Protein AF-A0A6J5CRK3-F1 (afdb_monomer_lite)

InterPro domains:
  IPR009056 Cytochrome c-like domain [PS51007] (63-136)
  IPR036909 Cytochrome c-like domain superfamily [G3DSA:1.10.760.10] (42-128)
  IPR036909 Cytochrome c-like domain superfamily [SSF46626] (60-126)

Organism: NCBI:txid252970

Structure (mmCIF, N/CA/C/O backbone):
data_AF-A0A6J5CRK3-F1
#
_entry.id   AF-A0A6J5CRK3-F1
#
loop_
_atom_site.group_PDB
_atom_site.id
_atom_site.type_symbol
_atom_site.label_atom_id
_atom_site.label_alt_id
_atom_site.label_comp_id
_atom_site.label_asym_id
_atom_site.label_entity_id
_atom_site.label_seq_id
_atom_site.pdbx_PDB_ins_code
_atom_site.Cartn_x
_atom_site.Cartn_y
_atom_site.Cartn_z
_atom_site.occupancy
_atom_site.B_iso_or_equiv
_atom_site.auth_seq_id
_atom_site.auth_comp_id
_atom_site.auth_asym_id
_atom_site.auth_atom_id
_atom_site.pdbx_PDB_model_num
ATOM 1 N N . MET A 1 1 ? 11.251 -25.257 46.069 1.00 45.44 1 MET A N 1
ATOM 2 C CA . MET A 1 1 ? 11.342 -26.726 45.928 1.00 45.44 1 MET A CA 1
ATOM 3 C C . MET A 1 1 ? 12.371 -26.998 44.847 1.00 45.44 1 MET A C 1
ATOM 5 O O . MET A 1 1 ? 12.137 -26.681 43.693 1.00 45.44 1 MET A O 1
ATOM 9 N N . SER A 1 2 ? 13.559 -27.405 45.287 1.00 45.94 2 SER A N 1
ATOM 10 C CA . SER A 1 2 ? 14.788 -27.586 44.514 1.00 45.94 2 SER A CA 1
ATOM 11 C C . SER A 1 2 ? 15.122 -29.072 44.518 1.00 45.94 2 SER A C 1
ATOM 13 O O . SER A 1 2 ? 15.191 -29.643 45.604 1.00 45.94 2 SER A O 1
ATOM 15 N N . VAL A 1 3 ? 15.318 -29.674 43.342 1.00 48.94 3 VAL A N 1
ATOM 16 C CA . VAL A 1 3 ? 16.004 -30.967 43.151 1.00 48.94 3 VAL A CA 1
ATOM 17 C C . VAL A 1 3 ? 16.647 -30.915 41.751 1.00 48.94 3 VAL A C 1
ATOM 19 O O . VAL A 1 3 ? 15.932 -30.920 40.757 1.00 48.94 3 VAL A O 1
ATOM 22 N N . ARG A 1 4 ? 17.927 -30.523 41.637 1.00 47.38 4 ARG A N 1
ATOM 23 C CA . ARG A 1 4 ? 19.113 -31.399 41.459 1.00 47.38 4 ARG A CA 1
ATOM 24 C C . ARG A 1 4 ? 18.958 -32.391 40.297 1.00 47.38 4 ARG A C 1
ATOM 26 O O . ARG A 1 4 ? 18.251 -33.377 40.428 1.00 47.38 4 ARG A O 1
ATOM 33 N N . GLU A 1 5 ? 19.522 -32.097 39.125 1.00 50.53 5 GLU A N 1
ATOM 34 C CA . GLU A 1 5 ? 20.937 -32.331 38.752 1.00 50.53 5 GLU A CA 1
ATOM 35 C C . GLU A 1 5 ? 21.304 -33.829 38.784 1.00 50.53 5 GLU A C 1
ATOM 37 O O . GLU A 1 5 ? 21.786 -34.358 39.792 1.00 50.53 5 GLU A O 1
ATOM 42 N N . HIS A 1 6 ? 21.091 -34.512 37.653 1.00 48.50 6 HIS A N 1
ATOM 43 C CA . HIS A 1 6 ? 21.619 -35.851 37.384 1.00 48.50 6 HIS A CA 1
ATOM 44 C C . HIS A 1 6 ? 23.105 -35.766 37.016 1.00 48.50 6 HIS A C 1
ATOM 46 O O . HIS A 1 6 ? 23.507 -35.732 35.859 1.00 48.50 6 HIS A O 1
ATOM 52 N N . LYS A 1 7 ? 23.897 -35.694 38.084 1.00 49.66 7 LYS A N 1
ATOM 53 C CA . LYS A 1 7 ? 25.185 -36.360 38.305 1.00 49.66 7 LYS A CA 1
ATOM 54 C C . LYS A 1 7 ? 25.775 -37.097 37.092 1.00 49.66 7 LYS A C 1
ATOM 56 O O . LYS A 1 7 ? 25.342 -38.189 36.741 1.00 49.66 7 LYS A O 1
ATOM 61 N N . HIS A 1 8 ? 26.863 -36.522 36.585 1.00 40.62 8 HIS A N 1
ATOM 62 C CA . HIS A 1 8 ? 28.164 -37.170 36.402 1.00 40.62 8 HIS A CA 1
ATOM 63 C C . HIS A 1 8 ? 28.218 -38.685 36.696 1.00 40.62 8 HIS A C 1
ATOM 65 O O . HIS A 1 8 ? 28.428 -39.107 37.832 1.00 40.62 8 HIS A O 1
ATOM 71 N N . LEU A 1 9 ? 28.112 -39.472 35.631 1.00 51.81 9 LEU A N 1
ATOM 72 C CA . LEU A 1 9 ? 28.590 -40.846 35.463 1.00 51.81 9 LEU A CA 1
ATOM 73 C C . LEU A 1 9 ? 28.761 -40.936 33.931 1.00 51.81 9 LEU A C 1
ATOM 75 O O . LEU A 1 9 ? 27.786 -40.773 33.218 1.00 51.81 9 LEU A O 1
ATOM 79 N N . LEU A 1 10 ? 29.920 -41.051 33.298 1.00 51.25 10 LEU A N 1
ATOM 80 C CA . LEU A 1 10 ? 31.168 -41.670 33.675 1.00 51.25 10 LEU A CA 1
ATOM 81 C C . LEU A 1 10 ? 32.324 -40.877 33.061 1.00 51.25 10 LEU A C 1
ATOM 83 O O . LEU A 1 10 ? 32.299 -40.502 31.890 1.00 51.25 10 LEU A O 1
ATOM 87 N N . ARG A 1 11 ? 33.336 -40.654 33.892 1.00 41.94 11 ARG A N 1
ATOM 88 C CA . ARG A 1 11 ? 34.694 -40.299 33.505 1.00 41.94 11 ARG A CA 1
ATOM 89 C C . ARG A 1 11 ? 35.433 -41.600 33.163 1.00 41.94 11 ARG A C 1
ATOM 91 O O . ARG A 1 11 ? 35.300 -42.574 33.897 1.00 41.94 11 ARG A O 1
ATOM 98 N N . ASP A 1 12 ? 36.224 -41.540 32.099 1.00 46.25 12 ASP A N 1
ATOM 99 C CA . ASP A 1 12 ? 37.508 -42.228 31.925 1.00 46.25 12 ASP A CA 1
ATOM 100 C C . ASP A 1 12 ? 37.526 -43.765 31.768 1.00 46.25 12 ASP A C 1
ATOM 102 O O . ASP A 1 12 ? 37.696 -44.510 32.729 1.00 46.25 12 ASP A O 1
ATOM 106 N N . ILE A 1 13 ? 37.541 -44.231 30.513 1.00 58.22 13 ILE A N 1
ATOM 107 C CA . ILE A 1 13 ? 38.340 -45.401 30.104 1.00 58.22 13 ILE A CA 1
ATOM 108 C C . ILE A 1 13 ? 39.152 -44.968 28.885 1.00 58.22 13 ILE A C 1
ATOM 110 O O . ILE A 1 13 ? 38.600 -44.672 27.827 1.00 58.22 13 ILE A O 1
ATOM 114 N N . GLY A 1 14 ? 40.461 -44.834 29.078 1.00 35.75 14 GLY A N 1
ATOM 115 C CA . GLY A 1 14 ? 41.388 -44.413 28.041 1.00 35.75 14 GLY A CA 1
ATOM 116 C C . GLY A 1 14 ? 41.986 -45.560 27.227 1.00 35.75 14 GLY A C 1
ATOM 117 O O . GLY A 1 14 ? 41.634 -46.723 27.398 1.00 35.75 14 GLY A O 1
ATOM 118 N N . ILE A 1 15 ? 43.005 -45.152 26.461 1.00 47.88 15 ILE A N 1
ATOM 119 C CA . ILE A 1 15 ? 44.232 -45.891 26.119 1.00 47.88 15 ILE A CA 1
ATOM 120 C C . ILE A 1 15 ? 44.319 -46.538 24.711 1.00 47.88 15 ILE A C 1
ATOM 122 O O . ILE A 1 15 ? 43.688 -47.539 24.405 1.00 47.88 15 ILE A O 1
ATOM 126 N N . LEU A 1 16 ? 45.247 -45.930 23.947 1.00 41.75 16 LEU A N 1
ATOM 127 C CA . LEU A 1 16 ? 46.200 -46.421 22.929 1.00 41.75 16 LEU A CA 1
ATOM 128 C C . LEU A 1 16 ? 45.759 -46.877 21.512 1.00 41.75 16 LEU A C 1
ATOM 130 O O . LEU A 1 16 ? 45.262 -47.975 21.296 1.00 41.75 16 LEU A O 1
ATOM 134 N N . ALA A 1 17 ? 46.162 -46.066 20.520 1.00 46.66 17 ALA A N 1
ATOM 135 C CA . ALA A 1 17 ? 46.692 -46.499 19.209 1.00 46.66 17 ALA A CA 1
ATOM 136 C C . ALA A 1 17 ? 48.105 -47.136 19.389 1.00 46.66 17 ALA A C 1
ATOM 138 O O . ALA A 1 17 ? 48.638 -46.972 20.491 1.00 46.66 17 ALA A O 1
ATOM 139 N N . PRO A 1 18 ? 48.797 -47.760 18.393 1.00 50.47 18 PRO A N 1
ATOM 140 C CA . PRO A 1 18 ? 48.590 -47.764 16.929 1.00 50.47 18 PRO A CA 1
ATOM 141 C C . PRO A 1 18 ? 48.802 -49.140 16.230 1.00 50.47 18 PRO A C 1
ATOM 143 O O . PRO A 1 18 ? 49.261 -50.103 16.835 1.00 50.47 18 PRO A O 1
ATOM 146 N N . GLY A 1 19 ? 48.542 -49.237 14.920 1.00 40.50 19 GLY A N 1
ATOM 147 C CA . GLY A 1 19 ? 48.914 -50.427 14.139 1.00 40.50 19 GLY A CA 1
ATOM 148 C C . GLY A 1 19 ? 48.585 -50.320 12.652 1.00 40.50 19 GLY A C 1
ATOM 149 O O . GLY A 1 19 ? 47.445 -50.502 12.245 1.00 40.50 19 GLY A O 1
ATOM 150 N N . ILE A 1 20 ? 49.603 -50.003 11.856 1.00 54.91 20 ILE A N 1
ATOM 151 C CA . ILE A 1 20 ? 49.610 -49.996 10.389 1.00 54.91 20 ILE A CA 1
ATOM 152 C C . ILE A 1 20 ? 49.926 -51.423 9.906 1.00 54.91 20 ILE A C 1
ATOM 154 O O . ILE A 1 20 ? 50.665 -52.131 10.583 1.00 54.91 20 ILE A O 1
ATOM 158 N N . VAL A 1 21 ? 49.445 -51.761 8.702 1.00 43.84 21 VAL A N 1
ATOM 159 C CA . VAL A 1 21 ? 49.929 -52.776 7.734 1.00 43.84 21 VAL A CA 1
ATOM 160 C C . VAL A 1 21 ? 48.866 -53.827 7.403 1.00 43.84 21 VAL A C 1
ATOM 162 O O . VAL A 1 21 ? 48.512 -54.654 8.234 1.00 43.84 21 VAL A O 1
ATOM 165 N N . GLY A 1 22 ? 48.468 -53.867 6.127 1.00 39.16 22 GLY A N 1
ATOM 166 C CA . GLY A 1 22 ? 48.133 -55.139 5.487 1.00 39.16 22 GLY A CA 1
ATOM 167 C C . GLY A 1 22 ? 46.947 -55.131 4.531 1.00 39.16 22 GLY A C 1
ATOM 168 O O . GLY A 1 22 ? 45.822 -55.354 4.944 1.00 39.16 22 GLY A O 1
ATOM 169 N N . ALA A 1 23 ? 47.269 -55.016 3.243 1.00 47.59 23 ALA A N 1
ATOM 170 C CA . ALA A 1 23 ? 46.642 -55.753 2.144 1.00 47.59 23 ALA A CA 1
ATOM 171 C C . ALA A 1 23 ? 45.168 -55.466 1.780 1.00 47.59 23 ALA A C 1
ATOM 173 O O . ALA A 1 23 ? 44.222 -56.005 2.341 1.00 47.59 23 ALA A O 1
ATOM 174 N N . LEU A 1 24 ? 45.022 -54.697 0.695 1.00 55.28 24 LEU A N 1
ATOM 175 C CA . LEU A 1 24 ? 44.352 -55.121 -0.542 1.00 55.28 24 LEU A CA 1
ATOM 176 C C . LEU A 1 24 ? 43.292 -56.230 -0.386 1.00 55.28 24 LEU A C 1
ATOM 178 O O . LEU A 1 24 ? 43.586 -57.408 -0.561 1.00 55.28 24 LEU A O 1
ATOM 182 N N . MET A 1 25 ? 42.043 -55.819 -0.174 1.00 53.25 25 MET A N 1
ATOM 183 C CA . MET A 1 25 ? 40.856 -56.612 -0.500 1.00 53.25 25 MET A CA 1
ATOM 184 C C . MET A 1 25 ? 39.841 -55.716 -1.211 1.00 53.25 25 MET A C 1
ATOM 186 O O . MET A 1 25 ? 38.827 -55.305 -0.651 1.00 53.25 25 MET A O 1
ATOM 190 N N . ILE A 1 26 ? 40.132 -55.404 -2.478 1.00 56.47 26 ILE A N 1
ATOM 191 C CA . ILE A 1 26 ? 39.100 -54.997 -3.438 1.00 56.47 26 ILE A CA 1
ATOM 192 C C . ILE A 1 26 ? 38.341 -56.277 -3.801 1.00 56.47 26 ILE A C 1
ATOM 194 O O . ILE A 1 26 ? 38.639 -56.949 -4.784 1.00 56.47 26 ILE A O 1
ATOM 198 N N . CYS A 1 27 ? 37.382 -56.639 -2.954 1.00 40.19 27 CYS A N 1
ATOM 199 C CA . CYS A 1 27 ? 36.304 -57.544 -3.316 1.00 40.19 27 CYS A CA 1
ATOM 200 C C . CYS A 1 27 ? 35.148 -56.668 -3.795 1.00 40.19 27 CYS A C 1
ATOM 202 O O . CYS A 1 27 ? 34.581 -55.900 -3.018 1.00 40.19 27 CYS A O 1
ATOM 204 N N . LEU A 1 28 ? 34.830 -56.758 -5.088 1.00 55.25 28 LEU A N 1
ATOM 205 C CA . LEU A 1 28 ? 33.638 -56.155 -5.671 1.00 55.25 28 LEU A CA 1
ATOM 206 C C . LEU A 1 28 ? 32.399 -56.770 -5.004 1.00 55.25 28 LEU A C 1
ATOM 208 O O . LEU A 1 28 ? 31.926 -57.831 -5.409 1.00 55.25 28 LEU A O 1
ATOM 212 N N . ALA A 1 29 ? 31.870 -56.103 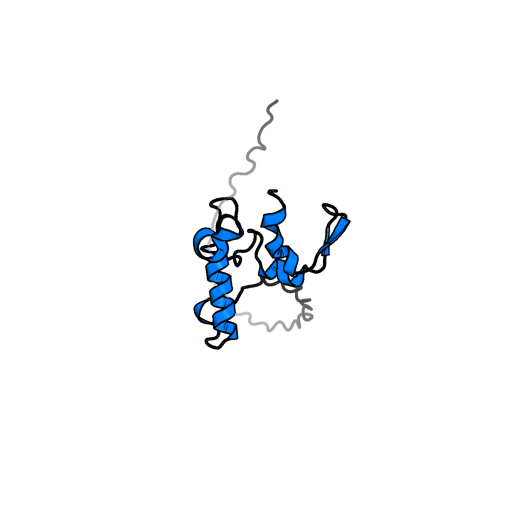-3.982 1.00 48.84 29 ALA A N 1
ATOM 213 C CA . ALA A 1 29 ? 30.541 -56.380 -3.467 1.00 48.84 29 ALA A CA 1
ATOM 214 C C . ALA A 1 29 ? 29.519 -55.745 -4.420 1.00 48.84 29 ALA A C 1
ATOM 216 O O . ALA A 1 29 ? 29.243 -54.549 -4.361 1.00 48.84 29 ALA A O 1
ATOM 217 N N . SER A 1 30 ? 28.968 -56.557 -5.323 1.00 54.66 30 SER A N 1
ATOM 218 C CA . SER A 1 30 ? 27.680 -56.252 -5.936 1.00 54.66 30 SER A CA 1
ATOM 219 C C . SER A 1 30 ? 26.607 -56.433 -4.864 1.00 54.66 30 SER A C 1
ATOM 221 O O . SER A 1 30 ? 26.239 -57.554 -4.520 1.00 54.66 30 SER A O 1
ATOM 223 N N . ALA A 1 31 ? 26.128 -55.320 -4.323 1.00 47.41 31 ALA A N 1
ATOM 224 C CA . ALA A 1 31 ? 24.807 -55.226 -3.734 1.00 47.41 31 ALA A CA 1
ATOM 225 C C . ALA A 1 31 ? 24.086 -54.127 -4.513 1.00 47.41 31 ALA A C 1
ATOM 227 O O . ALA A 1 31 ? 24.369 -52.943 -4.352 1.00 47.41 31 ALA A O 1
ATOM 228 N N . ALA A 1 32 ? 23.210 -54.533 -5.431 1.00 52.75 32 ALA A N 1
ATOM 229 C CA . ALA A 1 32 ? 22.179 -53.646 -5.933 1.00 52.75 32 ALA A CA 1
ATOM 230 C C . ALA A 1 32 ? 21.364 -53.194 -4.717 1.00 52.75 32 ALA A C 1
ATOM 232 O O . ALA A 1 32 ? 20.624 -53.989 -4.135 1.00 52.75 32 ALA A O 1
ATOM 233 N N . GLU A 1 33 ? 21.554 -51.950 -4.287 1.00 54.16 33 GLU A N 1
ATOM 234 C CA . GLU A 1 33 ? 20.685 -51.372 -3.275 1.00 54.16 33 GLU A CA 1
ATOM 235 C C . GLU A 1 33 ? 19.283 -51.263 -3.885 1.00 54.16 33 GLU A C 1
ATOM 237 O O . GLU A 1 33 ? 19.151 -50.792 -5.023 1.00 54.16 33 GLU A O 1
ATOM 242 N N . PRO A 1 34 ? 18.224 -51.718 -3.189 1.00 49.31 34 PRO A N 1
ATOM 243 C CA . PRO A 1 34 ? 16.873 -51.435 -3.630 1.00 49.31 34 PRO A CA 1
ATOM 244 C C . PRO A 1 34 ? 16.774 -49.919 -3.674 1.00 49.31 34 PRO A C 1
ATOM 246 O O . PRO A 1 34 ? 16.951 -49.267 -2.645 1.00 49.31 34 PRO A O 1
ATOM 249 N N . GLY A 1 35 ? 16.580 -49.378 -4.880 1.00 50.94 35 GLY A N 1
ATOM 250 C CA . GLY A 1 35 ? 16.470 -47.949 -5.115 1.00 50.94 35 GLY A CA 1
ATOM 251 C C . GLY A 1 35 ? 15.552 -47.367 -4.060 1.00 50.94 35 GLY A C 1
ATOM 252 O O . GLY A 1 35 ? 14.349 -47.635 -4.063 1.00 50.94 35 GLY A O 1
ATOM 253 N N . ALA A 1 36 ? 16.154 -46.644 -3.115 1.00 52.62 36 ALA A N 1
ATOM 254 C CA . ALA A 1 36 ? 15.426 -45.905 -2.118 1.00 52.62 36 ALA A CA 1
ATOM 255 C C . ALA A 1 36 ? 14.521 -44.978 -2.916 1.00 52.62 36 ALA A C 1
ATOM 257 O O . ALA A 1 36 ? 14.984 -44.030 -3.552 1.00 52.62 36 ALA A O 1
ATOM 258 N N . ASN A 1 37 ? 13.235 -45.316 -2.939 1.00 56.84 37 ASN A N 1
ATOM 259 C CA . ASN A 1 37 ? 12.189 -44.428 -3.379 1.00 56.84 37 ASN A CA 1
ATOM 260 C C . ASN A 1 37 ? 12.211 -43.272 -2.381 1.00 56.84 37 ASN A C 1
ATOM 262 O O . ASN A 1 37 ? 11.528 -43.296 -1.356 1.00 56.84 37 ASN A O 1
ATOM 266 N N . GLN A 1 38 ? 13.096 -42.309 -2.633 1.00 59.38 38 GLN A N 1
ATOM 267 C CA . GLN A 1 38 ? 13.052 -41.003 -2.018 1.00 59.38 38 GLN A CA 1
ATOM 268 C C . GLN A 1 38 ? 11.767 -40.391 -2.550 1.00 59.38 38 GLN A C 1
ATOM 270 O O . GLN A 1 38 ? 11.755 -39.719 -3.578 1.00 59.38 38 GLN A O 1
ATOM 275 N N . SER A 1 39 ? 10.663 -40.692 -1.868 1.00 62.97 39 SER A N 1
ATOM 276 C CA . SER A 1 39 ? 9.479 -39.862 -1.933 1.00 62.97 39 SER A CA 1
ATOM 277 C C . SER A 1 39 ? 9.979 -38.466 -1.610 1.00 62.97 39 SER A C 1
ATOM 279 O O . SER A 1 39 ? 10.332 -38.194 -0.461 1.00 62.97 39 SER A O 1
ATOM 281 N N . ALA A 1 40 ? 10.110 -37.632 -2.643 1.00 67.12 40 ALA A N 1
ATOM 282 C CA . ALA A 1 40 ? 10.484 -36.244 -2.486 1.00 67.12 40 ALA A CA 1
ATOM 283 C C . ALA A 1 40 ? 9.573 -35.681 -1.398 1.00 67.12 40 ALA A C 1
ATOM 285 O O . ALA A 1 40 ? 8.343 -35.763 -1.502 1.00 67.12 40 ALA A O 1
ATOM 286 N N . ALA A 1 41 ? 10.175 -35.209 -0.306 1.00 70.75 41 ALA A N 1
ATOM 287 C CA . ALA A 1 41 ? 9.426 -34.431 0.658 1.00 70.75 41 ALA A CA 1
ATOM 288 C C . ALA A 1 41 ? 8.758 -33.296 -0.135 1.00 70.75 41 ALA A C 1
ATOM 290 O O . ALA A 1 41 ? 9.415 -32.727 -1.011 1.00 70.75 41 ALA A O 1
ATOM 291 N N . PRO A 1 42 ? 7.467 -33.006 0.094 1.00 73.00 42 PRO A N 1
ATOM 292 C CA . PRO A 1 42 ? 6.813 -31.925 -0.621 1.00 73.00 42 PRO A CA 1
ATOM 293 C C . PRO A 1 42 ? 7.641 -30.656 -0.433 1.00 73.00 42 PRO A C 1
ATOM 295 O O . PRO A 1 42 ? 8.023 -30.336 0.697 1.00 73.00 42 PRO A O 1
ATOM 298 N N . ASP A 1 43 ? 7.948 -29.976 -1.541 1.00 76.50 43 ASP A N 1
ATOM 299 C CA . ASP A 1 43 ? 8.688 -28.721 -1.507 1.00 76.50 43 ASP A CA 1
ATOM 300 C C . ASP A 1 43 ? 8.033 -27.796 -0.483 1.00 76.50 43 ASP A C 1
ATOM 302 O O . ASP A 1 43 ? 6.826 -27.527 -0.537 1.00 76.50 43 ASP A O 1
ATOM 306 N N . ALA A 1 44 ? 8.830 -27.328 0.479 1.00 75.31 44 ALA A N 1
ATOM 307 C CA . ALA A 1 44 ? 8.355 -26.334 1.422 1.00 75.31 44 ALA A CA 1
ATOM 308 C C . ALA A 1 44 ? 7.812 -25.135 0.620 1.00 75.31 44 ALA A C 1
ATOM 310 O O . ALA A 1 44 ? 8.468 -24.690 -0.330 1.00 75.31 44 ALA A O 1
ATOM 311 N N . PRO A 1 45 ? 6.623 -24.607 0.958 1.00 77.00 45 PRO A N 1
ATOM 312 C CA . PRO A 1 45 ? 6.000 -23.556 0.170 1.00 77.00 45 PRO A CA 1
ATOM 313 C C . PRO A 1 45 ? 6.931 -22.345 0.069 1.00 77.00 45 PRO A C 1
ATOM 315 O O . PRO A 1 45 ? 7.344 -21.761 1.074 1.00 77.00 45 PRO A O 1
ATOM 318 N N . LYS A 1 46 ? 7.274 -21.966 -1.166 1.00 81.62 46 LYS A N 1
ATOM 319 C CA . LYS A 1 46 ? 8.140 -20.818 -1.440 1.00 81.62 46 LYS A CA 1
ATOM 320 C C . LYS A 1 46 ? 7.420 -19.526 -1.056 1.00 81.62 46 LYS A C 1
ATOM 322 O O . LYS A 1 46 ? 6.303 -19.273 -1.506 1.00 81.62 46 LYS A O 1
ATOM 327 N N . ALA A 1 47 ? 8.078 -18.685 -0.259 1.00 85.75 47 ALA A N 1
ATOM 328 C CA . ALA A 1 47 ? 7.559 -17.364 0.079 1.00 85.75 47 ALA A CA 1
ATOM 329 C C . ALA A 1 47 ? 7.410 -16.497 -1.184 1.00 85.75 47 ALA A C 1
ATOM 331 O O . ALA A 1 47 ? 8.295 -16.469 -2.044 1.00 85.75 47 ALA A O 1
ATOM 332 N N . PHE A 1 48 ? 6.293 -15.775 -1.288 1.00 91.31 48 PHE A N 1
ATOM 333 C CA . PHE A 1 48 ? 6.080 -14.818 -2.369 1.00 91.31 48 PHE A CA 1
ATOM 334 C C . PHE A 1 48 ? 7.072 -13.653 -2.255 1.00 91.31 48 PHE A C 1
ATOM 336 O O . PHE A 1 48 ? 7.283 -13.110 -1.169 1.00 91.31 48 PHE A O 1
ATOM 343 N N . SER A 1 49 ? 7.653 -13.250 -3.385 1.00 90.44 49 SER A N 1
ATOM 344 C CA . SER A 1 49 ? 8.521 -12.078 -3.483 1.00 90.44 49 SER A CA 1
ATOM 345 C C . SER A 1 49 ? 7.948 -11.128 -4.538 1.00 90.44 49 SER A C 1
ATOM 347 O O . SER A 1 49 ? 7.832 -11.527 -5.700 1.00 90.44 49 SER A O 1
ATOM 349 N N . PRO A 1 50 ? 7.535 -9.904 -4.161 1.00 89.62 50 PRO A N 1
ATOM 350 C CA . PRO A 1 50 ? 7.011 -8.943 -5.118 1.00 89.62 50 PRO A CA 1
ATOM 351 C C . PRO A 1 50 ? 8.103 -8.474 -6.094 1.00 89.62 50 PRO A C 1
ATOM 353 O O . PRO A 1 50 ? 9.278 -8.431 -5.717 1.00 89.62 50 PRO A O 1
ATOM 356 N N . PRO A 1 51 ? 7.727 -8.054 -7.318 1.00 90.25 51 PRO A N 1
ATOM 357 C CA . PRO A 1 51 ? 8.663 -7.488 -8.287 1.00 90.25 51 PRO A CA 1
ATOM 358 C C . PRO A 1 51 ? 9.498 -6.346 -7.699 1.00 90.25 51 PRO A C 1
ATOM 360 O O . PRO A 1 51 ? 9.073 -5.666 -6.759 1.00 90.25 51 PRO A O 1
ATOM 363 N N . ASN A 1 52 ? 10.697 -6.140 -8.245 1.00 89.12 52 ASN A N 1
ATOM 364 C CA . ASN A 1 52 ? 11.561 -5.024 -7.862 1.00 89.12 52 ASN A CA 1
ATOM 365 C C . ASN A 1 52 ? 10.958 -3.699 -8.361 1.00 89.12 52 ASN A C 1
ATOM 367 O O . ASN A 1 52 ? 10.397 -3.654 -9.453 1.00 89.12 52 ASN A O 1
ATOM 371 N N . GLU A 1 53 ? 11.116 -2.613 -7.613 1.00 85.44 53 GLU A N 1
ATOM 372 C CA . GLU A 1 53 ? 10.672 -1.278 -8.031 1.00 85.44 53 GLU A CA 1
ATOM 373 C C . GLU A 1 53 ? 11.289 -0.846 -9.376 1.00 85.44 53 GLU A C 1
ATOM 375 O O . GLU A 1 53 ? 10.602 -0.305 -10.239 1.00 85.44 53 GLU A O 1
ATOM 380 N N . ALA A 1 54 ? 12.554 -1.197 -9.625 1.00 89.19 54 ALA A N 1
ATOM 381 C CA . ALA A 1 54 ? 13.249 -0.937 -10.885 1.00 89.19 54 ALA A CA 1
ATOM 382 C C . ALA A 1 54 ? 12.651 -1.691 -12.088 1.00 89.19 54 ALA A C 1
ATOM 384 O O . ALA A 1 54 ? 12.924 -1.333 -13.229 1.00 89.19 54 ALA A O 1
ATOM 385 N N . SER A 1 55 ? 11.836 -2.725 -11.847 1.00 92.00 55 SER A N 1
ATOM 386 C CA . SER A 1 55 ? 11.104 -3.446 -12.899 1.00 92.00 55 SER A CA 1
ATOM 387 C C . SER A 1 55 ? 9.723 -2.856 -13.203 1.00 92.00 55 SER A C 1
ATOM 389 O O . SER A 1 55 ? 8.972 -3.442 -13.981 1.00 92.00 55 SER A O 1
ATOM 391 N N . MET A 1 56 ? 9.365 -1.717 -12.599 1.00 88.44 56 MET A N 1
ATOM 392 C CA . MET A 1 56 ? 8.089 -1.058 -12.864 1.00 88.44 56 MET A CA 1
ATOM 393 C C . MET A 1 56 ? 7.983 -0.667 -14.349 1.00 88.44 56 MET A C 1
ATOM 395 O O . MET A 1 56 ? 8.912 -0.052 -14.880 1.00 88.44 56 MET A O 1
ATOM 399 N N . PRO A 1 57 ? 6.858 -0.978 -15.022 1.00 91.12 57 PRO A N 1
ATOM 400 C CA . PRO A 1 57 ? 6.607 -0.513 -16.382 1.00 91.12 57 PRO A CA 1
ATOM 401 C C . PRO A 1 57 ? 6.714 1.014 -16.501 1.00 91.12 57 PRO A C 1
ATOM 403 O O . PRO A 1 57 ? 6.503 1.746 -15.534 1.00 91.12 57 PRO A O 1
ATOM 406 N N . THR A 1 58 ? 7.036 1.509 -17.694 1.00 94.88 58 THR A N 1
ATOM 407 C CA . THR A 1 58 ? 7.153 2.953 -17.986 1.00 94.88 58 THR A CA 1
ATOM 408 C C . THR A 1 58 ? 5.969 3.505 -18.785 1.00 94.88 58 THR A C 1
ATOM 410 O O . THR A 1 58 ? 5.930 4.693 -19.108 1.00 94.88 58 THR A O 1
ATOM 413 N N . ASP A 1 59 ? 5.001 2.647 -19.095 1.00 95.00 59 ASP A N 1
ATOM 414 C CA . ASP A 1 59 ? 3.760 2.984 -19.780 1.00 95.00 59 ASP A CA 1
ATOM 415 C C . ASP A 1 59 ? 2.751 3.672 -18.843 1.00 95.00 59 ASP A C 1
ATOM 417 O O . ASP A 1 59 ? 3.036 3.999 -17.686 1.00 95.00 59 ASP A O 1
ATOM 421 N N . ASP A 1 60 ? 1.543 3.925 -19.345 1.00 96.00 60 ASP A N 1
ATOM 422 C CA . ASP A 1 60 ? 0.492 4.576 -18.559 1.00 96.00 60 ASP A CA 1
ATOM 423 C C . ASP A 1 60 ? 0.058 3.742 -17.347 1.00 96.00 60 ASP A C 1
ATOM 425 O O . ASP A 1 60 ? -0.287 4.302 -16.303 1.00 96.00 60 ASP A O 1
ATOM 429 N N . PHE A 1 61 ? 0.152 2.413 -17.439 1.00 92.44 61 PHE A N 1
ATOM 430 C CA . PHE A 1 61 ? -0.044 1.540 -16.288 1.00 92.44 61 PHE A CA 1
ATOM 431 C C . PHE A 1 61 ? 1.041 1.779 -15.231 1.00 92.44 61 PHE A C 1
ATOM 433 O O . PHE A 1 61 ? 0.726 2.008 -14.064 1.00 92.44 61 PHE A O 1
ATOM 440 N N . GLY A 1 62 ? 2.308 1.825 -15.638 1.00 92.00 62 GLY A N 1
ATOM 441 C CA . GLY A 1 62 ? 3.435 2.180 -14.781 1.00 92.00 62 GLY A CA 1
ATOM 442 C C . GLY A 1 62 ? 3.285 3.533 -14.084 1.00 92.00 62 GLY A C 1
ATOM 443 O O . GLY A 1 62 ? 3.553 3.653 -12.887 1.00 92.00 62 GLY A O 1
ATOM 444 N N . LYS A 1 63 ? 2.780 4.550 -14.793 1.00 95.44 63 LYS A N 1
ATOM 445 C CA . LYS A 1 63 ? 2.469 5.866 -14.203 1.00 95.44 63 LYS A CA 1
ATOM 446 C C . LYS A 1 63 ? 1.402 5.761 -13.113 1.00 95.44 63 LYS A C 1
ATOM 448 O O . LYS A 1 63 ? 1.557 6.368 -12.054 1.00 95.44 63 LYS A O 1
ATOM 453 N N . ALA A 1 64 ? 0.346 4.979 -13.343 1.00 93.38 64 ALA A N 1
ATOM 454 C CA . ALA A 1 64 ? -0.702 4.757 -12.350 1.00 93.38 64 ALA A CA 1
ATOM 455 C C . ALA A 1 64 ? -0.183 3.991 -11.122 1.00 93.38 64 ALA A C 1
ATOM 457 O O . ALA A 1 64 ? -0.511 4.355 -9.992 1.00 93.38 64 ALA A O 1
ATOM 458 N N . VAL A 1 65 ? 0.664 2.975 -11.325 1.00 93.31 65 VAL A N 1
ATOM 459 C CA . VAL A 1 65 ? 1.328 2.243 -10.233 1.00 93.31 65 VAL A CA 1
ATOM 460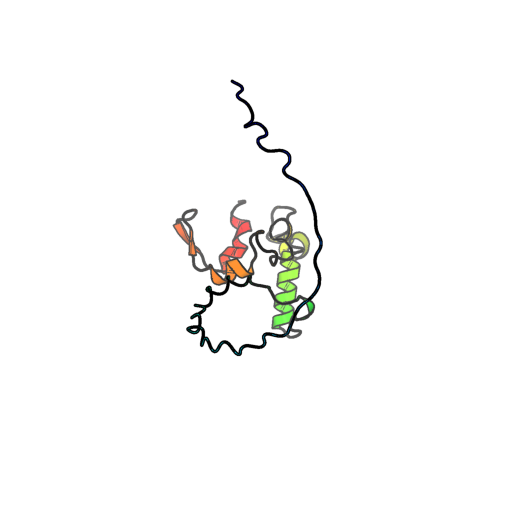 C C . VAL A 1 65 ? 2.189 3.193 -9.400 1.00 93.31 65 VAL A C 1
ATOM 462 O O . VAL A 1 65 ? 2.039 3.232 -8.179 1.00 93.31 65 VAL A O 1
ATOM 465 N N . ARG A 1 66 ? 3.011 4.026 -10.050 1.00 94.50 66 ARG A N 1
ATOM 466 C CA . ARG A 1 66 ? 3.850 5.030 -9.381 1.00 94.50 66 ARG A CA 1
ATOM 467 C C . ARG A 1 66 ? 3.021 6.048 -8.601 1.00 94.50 66 ARG A C 1
ATOM 469 O O . ARG A 1 66 ? 3.369 6.380 -7.474 1.00 94.50 66 ARG A O 1
ATOM 476 N N . MET A 1 67 ? 1.909 6.523 -9.162 1.00 94.88 67 MET A N 1
ATOM 477 C CA . MET A 1 67 ? 0.982 7.409 -8.449 1.00 94.88 67 MET A CA 1
ATOM 478 C C . MET A 1 67 ? 0.410 6.732 -7.195 1.00 94.88 67 MET A C 1
ATOM 480 O O . MET A 1 67 ? 0.358 7.349 -6.132 1.00 94.88 67 MET A O 1
ATOM 484 N N . GLY A 1 68 ? 0.005 5.463 -7.303 1.00 93.88 68 GLY A N 1
ATOM 485 C CA . GLY A 1 68 ? -0.485 4.681 -6.168 1.00 93.88 68 GLY A CA 1
ATOM 486 C C . GLY A 1 68 ? 0.557 4.549 -5.056 1.00 93.88 68 GLY A C 1
ATOM 487 O O . GLY A 1 68 ? 0.238 4.765 -3.890 1.00 93.88 68 GLY A O 1
ATOM 488 N N . GLU A 1 69 ? 1.809 4.271 -5.416 1.00 94.44 69 GLU A N 1
ATOM 489 C CA . GLU A 1 69 ? 2.932 4.218 -4.476 1.00 94.44 69 GLU A CA 1
ATOM 490 C C . GLU A 1 69 ? 3.206 5.573 -3.804 1.00 94.44 69 GLU A C 1
ATOM 492 O O . GLU A 1 69 ? 3.416 5.623 -2.592 1.00 94.44 69 GLU A O 1
ATOM 497 N N . GLN A 1 70 ? 3.129 6.686 -4.544 1.00 96.38 70 GLN A N 1
ATOM 498 C CA . GLN A 1 70 ? 3.278 8.025 -3.959 1.00 96.38 70 GLN A CA 1
ATOM 499 C C . GLN A 1 70 ? 2.181 8.335 -2.938 1.00 96.38 70 GLN A C 1
ATOM 501 O O . GLN A 1 70 ? 2.480 8.814 -1.848 1.00 96.38 70 GLN A O 1
ATOM 506 N N . ILE A 1 71 ? 0.923 7.995 -3.229 1.00 95.31 71 ILE A N 1
ATOM 507 C CA . ILE A 1 71 ? -0.171 8.122 -2.253 1.00 95.31 71 ILE A CA 1
ATOM 508 C C . ILE A 1 71 ? 0.073 7.224 -1.034 1.00 95.31 71 ILE A C 1
ATOM 510 O O . ILE A 1 71 ? -0.236 7.608 0.092 1.00 95.31 71 ILE A O 1
ATOM 514 N N . PHE A 1 72 ? 0.631 6.034 -1.233 1.00 95.25 72 PHE A N 1
ATOM 515 C CA . PHE A 1 72 ? 0.881 5.080 -0.159 1.00 95.25 72 PHE A CA 1
ATOM 516 C C . PHE A 1 72 ? 1.977 5.542 0.814 1.00 95.25 72 PHE A C 1
ATOM 518 O O . PHE A 1 72 ? 1.828 5.420 2.033 1.00 95.25 72 PHE A O 1
ATOM 525 N N . ASN A 1 73 ? 3.070 6.080 0.273 1.00 96.44 73 ASN A N 1
ATOM 526 C CA . ASN A 1 73 ? 4.232 6.518 1.044 1.00 96.44 73 ASN A CA 1
ATOM 527 C C . ASN A 1 73 ? 4.071 7.947 1.587 1.00 96.44 73 ASN A C 1
ATOM 529 O O . ASN A 1 73 ? 4.520 8.230 2.696 1.00 96.44 73 ASN A O 1
ATOM 533 N N . HIS A 1 74 ? 3.380 8.815 0.845 1.00 96.69 74 HIS A N 1
ATOM 534 C CA . HIS A 1 74 ? 3.205 10.243 1.128 1.00 96.69 74 HIS A CA 1
ATOM 535 C C . HIS A 1 74 ? 1.717 10.618 1.062 1.00 96.69 74 HIS A C 1
ATOM 537 O O . HIS A 1 74 ? 1.276 11.457 0.269 1.00 96.69 74 HIS A O 1
ATOM 543 N N . THR A 1 75 ? 0.911 9.948 1.881 1.00 95.56 75 THR A N 1
ATOM 544 C CA . THR A 1 75 ? -0.549 10.075 1.904 1.00 95.56 75 THR A CA 1
ATOM 545 C C . THR A 1 75 ? -1.002 11.490 2.236 1.00 95.56 75 THR A C 1
ATOM 547 O O . THR A 1 75 ? -1.874 12.017 1.550 1.00 95.56 75 THR A O 1
ATOM 550 N N . GLY A 1 76 ? -0.397 12.131 3.240 1.00 94.94 76 GLY A N 1
ATOM 551 C CA . GLY A 1 76 ? -0.748 13.507 3.608 1.00 94.94 76 GLY A CA 1
ATOM 552 C C . GLY A 1 76 ? -0.556 14.502 2.456 1.00 94.94 76 GLY A C 1
ATOM 553 O O . GLY A 1 76 ? -1.391 15.376 2.245 1.00 94.94 76 GLY A O 1
ATOM 554 N N . GLU A 1 77 ? 0.497 14.322 1.659 1.00 96.44 77 GLU A N 1
ATOM 555 C CA . GLU A 1 77 ? 0.835 15.205 0.536 1.00 96.44 77 GLU A CA 1
ATOM 556 C C . GLU A 1 77 ? -0.057 14.956 -0.687 1.00 96.44 77 GLU A C 1
ATOM 558 O O . GLU A 1 77 ? -0.568 15.894 -1.295 1.00 96.44 77 GLU A O 1
ATOM 563 N N . ASN A 1 78 ? -0.284 13.688 -1.038 1.00 96.00 78 ASN A N 1
ATOM 564 C CA . ASN A 1 78 ? -0.953 13.318 -2.291 1.00 96.00 78 ASN A CA 1
ATOM 565 C C . ASN A 1 78 ? -2.463 13.071 -2.139 1.00 96.00 78 ASN A C 1
ATOM 567 O O . ASN A 1 78 ? -3.209 13.106 -3.119 1.00 96.00 78 ASN A O 1
ATOM 571 N N . ALA A 1 79 ? -2.929 12.810 -0.918 1.00 93.31 79 ALA A N 1
ATOM 572 C CA . ALA A 1 79 ? -4.314 12.473 -0.597 1.00 93.31 79 ALA A CA 1
ATOM 573 C C . ALA A 1 79 ? -4.828 13.192 0.665 1.00 93.31 79 ALA A C 1
ATOM 575 O O . ALA A 1 79 ? -5.846 12.785 1.224 1.00 93.31 79 ALA A O 1
ATOM 576 N N . GLY A 1 80 ? -4.181 14.294 1.073 1.00 93.12 80 GLY A N 1
ATOM 577 C CA . GLY A 1 80 ? -4.472 15.055 2.296 1.00 93.12 80 GLY A CA 1
ATOM 578 C C . GLY A 1 80 ? -5.954 15.363 2.535 1.00 93.12 80 GLY A C 1
ATOM 579 O O . GLY A 1 80 ? -6.455 15.243 3.645 1.00 93.12 80 GLY A O 1
ATOM 580 N N . LYS A 1 81 ? -6.701 15.672 1.470 1.00 93.81 81 LYS A N 1
ATOM 581 C CA . LYS A 1 81 ? -8.142 15.977 1.547 1.00 93.81 81 LYS A CA 1
ATOM 582 C C . LYS A 1 81 ? -9.034 14.806 1.9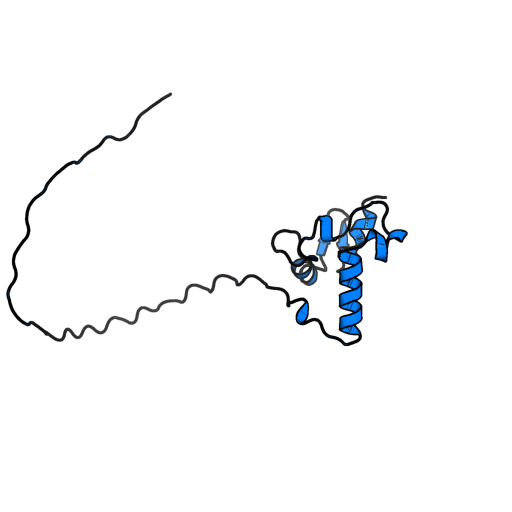87 1.00 93.81 81 LYS A C 1
ATOM 584 O O . LYS A 1 81 ? -10.208 15.025 2.265 1.00 93.81 81 LYS A O 1
ATOM 589 N N . TYR A 1 82 ? -8.513 13.581 1.996 1.00 89.75 82 TYR A N 1
ATOM 590 C CA . TYR A 1 82 ? -9.240 12.369 2.384 1.00 89.75 82 TYR A CA 1
ATOM 591 C C . TYR A 1 82 ? -8.781 11.802 3.731 1.00 89.75 82 TYR A C 1
ATOM 593 O O . TYR A 1 82 ? -9.319 10.789 4.173 1.00 89.75 82 TYR A O 1
ATOM 601 N N . VAL A 1 83 ? -7.787 12.423 4.373 1.00 89.88 83 VAL A N 1
ATOM 602 C CA . VAL A 1 83 ? -7.193 11.923 5.615 1.00 89.88 83 VAL A CA 1
ATOM 603 C C . VAL A 1 83 ? -7.347 12.953 6.728 1.00 89.88 83 VAL A C 1
ATOM 605 O O . VAL A 1 83 ? -7.098 14.137 6.538 1.00 89.88 83 VAL A O 1
ATOM 608 N N . GLY A 1 84 ? -7.786 12.498 7.902 1.00 91.75 84 GLY A N 1
ATOM 609 C CA . GLY A 1 84 ? -7.989 13.349 9.082 1.00 91.75 84 GLY A CA 1
ATOM 610 C C . GLY A 1 84 ? -6.815 13.353 10.065 1.00 91.75 84 GLY A C 1
ATOM 611 O O . GLY A 1 84 ? -6.956 13.849 11.177 1.00 91.75 84 GLY A O 1
ATOM 612 N N . ASN A 1 85 ? -5.684 12.739 9.708 1.00 92.56 85 ASN A N 1
ATOM 613 C CA . ASN A 1 85 ? -4.521 12.573 10.581 1.00 92.56 85 ASN A CA 1
ATOM 614 C C . ASN A 1 85 ? -3.203 12.688 9.791 1.00 92.56 85 ASN A C 1
ATOM 616 O O . ASN A 1 85 ? -3.214 12.873 8.576 1.00 92.56 85 ASN A O 1
ATOM 620 N N . SER A 1 86 ? -2.075 12.563 10.495 1.00 94.31 86 SER A N 1
ATOM 621 C CA . SER A 1 86 ? -0.723 12.698 9.927 1.00 94.31 86 SER A CA 1
ATOM 622 C C . SER A 1 86 ? -0.049 11.363 9.574 1.00 94.31 86 SER A C 1
ATOM 624 O O . SER A 1 86 ? 1.176 11.308 9.480 1.00 94.31 86 SER A O 1
ATOM 626 N N . LEU A 1 87 ? -0.805 10.267 9.446 1.00 95.19 87 LEU A N 1
ATOM 627 C CA . LEU A 1 87 ? -0.257 8.949 9.115 1.00 95.19 87 LEU A CA 1
ATOM 628 C C . LEU A 1 87 ? -0.232 8.719 7.601 1.00 95.19 87 LEU A C 1
ATOM 630 O O . LEU A 1 87 ? -1.127 9.147 6.873 1.00 95.19 87 LEU A O 1
ATOM 634 N N . ASN A 1 88 ? 0.765 7.957 7.150 1.00 95.38 88 ASN A N 1
ATOM 635 C CA . ASN A 1 88 ? 0.818 7.410 5.797 1.00 95.38 88 ASN A CA 1
ATOM 636 C C . ASN A 1 88 ? 0.478 5.916 5.835 1.00 95.38 88 ASN A C 1
ATOM 638 O O . ASN A 1 88 ? 0.671 5.256 6.857 1.00 95.38 88 ASN A O 1
ATOM 642 N N . CYS A 1 89 ? 0.034 5.332 4.722 1.00 94.38 89 CYS A N 1
ATOM 643 C CA . CYS A 1 89 ? -0.198 3.881 4.652 1.00 94.38 89 CYS A CA 1
ATOM 644 C C . CYS A 1 89 ? 1.075 3.098 5.034 1.00 94.38 89 CYS A C 1
ATOM 646 O O . CYS A 1 89 ? 1.032 2.124 5.794 1.00 94.38 89 CYS A O 1
ATOM 648 N N . ALA A 1 90 ? 2.226 3.598 4.573 1.00 96.0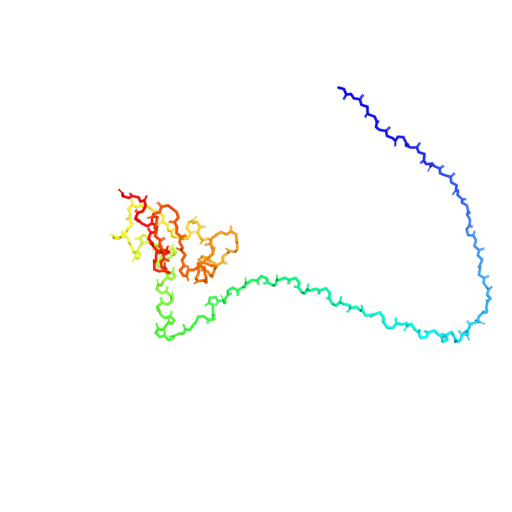0 90 ALA A N 1
ATOM 649 C CA . ALA A 1 90 ? 3.549 3.069 4.882 1.00 96.00 90 ALA A CA 1
ATOM 650 C C . ALA A 1 90 ? 3.934 3.131 6.375 1.00 96.00 90 ALA A C 1
ATOM 652 O O . ALA A 1 90 ? 4.867 2.440 6.781 1.00 96.00 90 ALA A O 1
ATOM 653 N N . SER A 1 91 ? 3.213 3.890 7.213 1.00 95.44 91 SER A N 1
ATOM 654 C CA . SER A 1 91 ? 3.445 3.925 8.665 1.00 95.44 91 SER A CA 1
ATOM 655 C C . SER A 1 91 ? 3.197 2.569 9.337 1.00 95.44 91 SER A C 1
ATOM 657 O O . SER A 1 91 ? 3.781 2.292 10.382 1.00 95.44 91 SER A O 1
ATOM 659 N N . CYS A 1 92 ? 2.356 1.711 8.748 1.00 95.88 92 CYS A N 1
ATOM 660 C CA . CYS A 1 92 ? 2.086 0.363 9.262 1.00 95.88 92 CYS A CA 1
ATOM 661 C C . CYS A 1 92 ? 2.324 -0.736 8.218 1.00 95.88 92 CYS A C 1
ATOM 663 O O . CYS A 1 92 ? 2.740 -1.841 8.564 1.00 95.88 92 CYS A O 1
ATOM 665 N N . HIS A 1 93 ? 2.094 -0.443 6.939 1.00 95.31 93 HIS A N 1
ATOM 666 C CA . HIS A 1 93 ? 2.313 -1.381 5.844 1.00 95.31 93 HIS A CA 1
ATOM 667 C C . HIS A 1 93 ? 3.713 -1.190 5.251 1.00 95.31 93 HIS A C 1
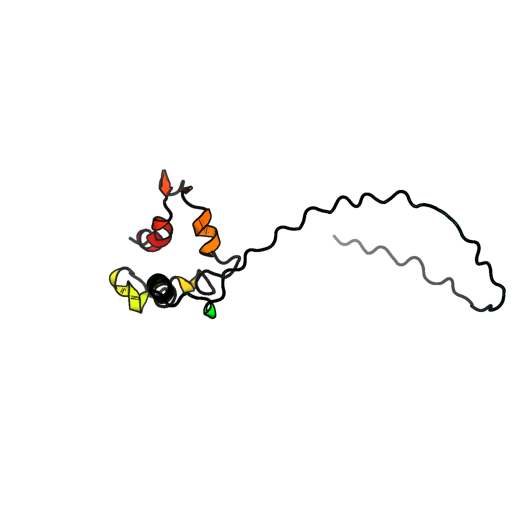ATOM 669 O O . HIS A 1 93 ? 3.910 -0.499 4.253 1.00 95.31 93 HIS A O 1
ATOM 675 N N . LEU A 1 94 ? 4.701 -1.786 5.909 1.00 95.38 94 LEU A N 1
ATOM 676 C CA . LEU A 1 94 ? 6.121 -1.525 5.665 1.00 95.38 94 LEU A CA 1
ATOM 677 C C . LEU A 1 94 ? 6.583 -1.903 4.244 1.00 95.38 94 LEU A C 1
ATOM 679 O O . LEU A 1 94 ? 6.006 -2.788 3.605 1.00 95.38 94 LEU A O 1
ATOM 683 N N . ASP A 1 95 ? 7.672 -1.264 3.790 1.00 94.94 95 ASP A N 1
ATOM 684 C CA . ASP A 1 95 ? 8.273 -1.459 2.453 1.00 94.94 95 ASP A CA 1
ATOM 685 C C . ASP A 1 95 ? 7.249 -1.230 1.327 1.00 94.94 95 ASP A C 1
ATOM 687 O O . ASP A 1 95 ? 7.000 -2.115 0.514 1.00 94.94 95 ASP A O 1
ATOM 691 N N . ALA A 1 96 ? 6.546 -0.091 1.358 1.00 93.06 96 ALA A N 1
ATOM 692 C CA . ALA A 1 96 ? 5.443 0.215 0.438 1.00 93.06 96 ALA A CA 1
ATOM 693 C C . ALA A 1 96 ? 4.392 -0.922 0.342 1.00 93.06 96 ALA A C 1
ATOM 695 O O . ALA A 1 96 ? 3.840 -1.216 -0.718 1.00 93.06 96 ALA A O 1
ATOM 696 N N . GLY A 1 97 ? 4.140 -1.621 1.457 1.00 94.00 97 GLY A N 1
ATOM 697 C CA . GLY A 1 97 ? 3.222 -2.758 1.520 1.00 94.00 97 GLY A CA 1
ATOM 698 C C . GLY A 1 97 ? 3.774 -4.078 0.969 1.00 94.00 97 GLY A C 1
ATOM 699 O O . GLY A 1 97 ? 2.993 -5.003 0.730 1.00 94.00 97 GLY A O 1
ATOM 700 N N . ARG A 1 98 ? 5.087 -4.201 0.754 1.00 93.69 98 ARG A N 1
ATOM 701 C CA . ARG A 1 98 ? 5.741 -5.404 0.205 1.00 93.69 98 ARG A CA 1
ATOM 702 C C . ARG A 1 98 ? 6.275 -6.337 1.290 1.00 93.69 98 ARG A C 1
ATOM 704 O O . ARG A 1 98 ? 6.382 -7.542 1.043 1.00 93.69 98 ARG A O 1
ATOM 711 N N . ARG A 1 99 ? 6.554 -5.819 2.493 1.00 93.94 99 ARG A N 1
ATOM 712 C CA . ARG A 1 99 ? 7.203 -6.584 3.566 1.00 93.94 99 ARG A CA 1
ATOM 713 C C . ARG A 1 99 ? 6.289 -7.699 4.117 1.00 93.94 99 ARG A C 1
ATOM 715 O O . ARG A 1 99 ? 5.157 -7.433 4.532 1.00 93.94 99 ARG A O 1
ATOM 722 N N . PRO A 1 100 ? 6.767 -8.958 4.168 1.00 93.94 100 PRO A N 1
ATOM 723 C CA . PRO A 1 100 ? 6.054 -10.045 4.834 1.00 93.94 100 PRO A CA 1
ATOM 724 C C . PRO A 1 100 ? 5.827 -9.759 6.323 1.00 93.94 100 PRO A C 1
ATOM 726 O O . PRO A 1 100 ? 6.659 -9.130 6.975 1.00 93.94 100 PRO A O 1
ATOM 729 N N . ASN A 1 101 ? 4.723 -10.267 6.876 1.00 93.31 101 ASN A N 1
ATOM 730 C CA . ASN A 1 101 ? 4.339 -10.104 8.288 1.00 93.31 101 ASN A CA 1
ATOM 731 C C . ASN A 1 101 ? 4.040 -8.657 8.734 1.00 93.31 101 ASN A C 1
ATOM 733 O O . ASN A 1 101 ? 3.940 -8.397 9.928 1.00 93.31 101 ASN A O 1
ATOM 737 N N . SER A 1 102 ? 3.844 -7.723 7.801 1.00 94.94 102 SER A N 1
ATOM 738 C CA . SER A 1 102 ? 3.377 -6.354 8.081 1.00 94.94 102 SER A CA 1
ATOM 739 C C . SER A 1 102 ? 2.175 -5.992 7.208 1.00 94.94 102 SER A C 1
ATOM 741 O O . SER A 1 102 ? 2.170 -4.973 6.520 1.00 94.94 102 SER A O 1
ATOM 743 N N . SER A 1 103 ? 1.180 -6.885 7.178 1.00 94.19 103 SER A N 1
ATOM 744 C CA . SER A 1 103 ? -0.041 -6.750 6.368 1.00 94.19 103 SER A CA 1
ATOM 745 C C . SER A 1 103 ? 0.230 -6.362 4.902 1.00 94.19 103 SER A C 1
ATOM 747 O O . SER A 1 103 ? -0.258 -5.330 4.441 1.00 94.19 103 SER A O 1
ATOM 749 N N . PRO A 1 104 ? 1.027 -7.143 4.152 1.00 93.88 104 PRO A N 1
ATOM 750 C CA . PRO A 1 104 ? 1.409 -6.767 2.798 1.00 93.88 104 PRO A CA 1
ATOM 751 C C . PRO A 1 104 ? 0.225 -6.748 1.822 1.00 93.88 104 PRO A C 1
ATOM 753 O O . PRO A 1 104 ? -0.678 -7.588 1.878 1.00 93.88 104 PRO A O 1
ATOM 756 N N . LEU A 1 105 ? 0.264 -5.826 0.860 1.00 92.75 105 LEU A N 1
ATOM 757 C CA . LEU A 1 105 ? -0.810 -5.617 -0.117 1.00 92.75 105 LEU A CA 1
ATOM 758 C C . LEU A 1 105 ? -0.953 -6.781 -1.104 1.00 92.75 105 LEU A C 1
ATOM 760 O O . LEU A 1 105 ? -2.068 -7.098 -1.518 1.00 92.75 105 LEU A O 1
ATOM 764 N N . TRP A 1 106 ? 0.147 -7.459 -1.445 1.00 92.88 106 TRP A N 1
ATOM 765 C CA . TRP A 1 106 ? 0.105 -8.629 -2.328 1.00 92.88 106 TRP A CA 1
ATOM 766 C C . TRP A 1 106 ? -0.727 -9.774 -1.732 1.00 92.88 106 TRP A C 1
ATOM 768 O O . TRP A 1 106 ? -1.448 -10.451 -2.463 1.00 92.88 106 TRP A O 1
ATOM 778 N N . ALA A 1 107 ? -0.705 -9.947 -0.405 1.00 92.25 107 ALA A N 1
ATOM 779 C CA . ALA A 1 107 ? -1.518 -10.951 0.279 1.00 92.25 107 ALA A CA 1
ATOM 780 C C . ALA A 1 107 ? -2.994 -10.540 0.297 1.00 92.25 107 ALA A C 1
ATOM 782 O O . ALA A 1 107 ? -3.886 -11.366 0.093 1.00 92.25 107 ALA A O 1
ATOM 783 N N . ALA A 1 108 ? -3.261 -9.246 0.495 1.00 90.69 108 ALA A N 1
ATOM 784 C CA . ALA A 1 108 ? -4.615 -8.712 0.474 1.00 90.69 108 ALA A CA 1
ATOM 785 C C . ALA A 1 108 ? -5.265 -8.872 -0.909 1.00 90.69 108 ALA A C 1
ATOM 787 O O . ALA A 1 108 ? -6.419 -9.282 -0.989 1.00 90.69 108 ALA A O 1
ATOM 788 N N . TYR A 1 109 ? -4.538 -8.622 -2.002 1.00 90.62 109 TYR A N 1
ATOM 789 C CA . TYR A 1 109 ? -5.105 -8.620 -3.356 1.00 90.62 109 TYR A CA 1
ATOM 790 C C . TYR A 1 109 ? -5.818 -9.927 -3.745 1.00 90.62 109 TYR A C 1
ATOM 792 O O . TYR A 1 109 ? -6.855 -9.886 -4.413 1.00 90.62 109 TYR A O 1
ATOM 800 N N . VAL A 1 110 ? -5.284 -11.075 -3.320 1.00 90.94 110 VAL A N 1
ATOM 801 C CA . VAL A 1 110 ? -5.862 -12.406 -3.584 1.00 90.94 110 VAL A CA 1
ATOM 802 C C . VAL A 1 110 ? -6.844 -12.867 -2.506 1.00 90.94 110 VAL A C 1
ATOM 804 O O . VAL A 1 110 ? -7.603 -13.801 -2.729 1.00 90.94 110 VAL A O 1
ATOM 807 N N . SER A 1 111 ? -6.862 -12.194 -1.354 1.00 91.31 111 SER A N 1
ATOM 808 C CA . SER A 1 111 ? -7.722 -12.541 -0.215 1.00 91.31 111 SER A CA 1
ATOM 809 C C . SER A 1 111 ? -9.113 -11.897 -0.275 1.00 91.31 111 SER A C 1
ATOM 811 O O . SER A 1 111 ? -9.923 -12.134 0.616 1.00 91.31 111 SER A O 1
ATOM 813 N N . TYR A 1 112 ? -9.387 -11.055 -1.277 1.00 89.06 112 TYR A N 1
ATOM 814 C CA . TYR A 1 112 ? -10.687 -10.411 -1.492 1.00 89.06 112 TYR A CA 1
ATOM 815 C C . TYR A 1 112 ? -11.321 -10.869 -2.817 1.00 89.06 112 TYR A C 1
ATOM 817 O O . TYR A 1 112 ? -10.604 -11.011 -3.814 1.00 89.06 112 TYR A O 1
ATOM 825 N N . PRO A 1 113 ? -12.660 -11.005 -2.886 1.00 92.56 113 PRO A N 1
ATOM 826 C CA . PRO A 1 113 ? -13.651 -10.589 -1.885 1.00 92.56 113 PRO A CA 1
ATOM 827 C C . PRO A 1 113 ? -13.693 -11.484 -0.639 1.00 92.56 113 PRO A C 1
ATOM 829 O O . PRO A 1 113 ? -13.408 -12.674 -0.714 1.00 92.56 113 PRO A O 1
ATOM 832 N N . ALA A 1 114 ? -14.054 -10.904 0.508 1.00 92.62 114 ALA A N 1
ATOM 833 C CA . ALA A 1 114 ? -14.155 -11.635 1.770 1.00 92.62 114 ALA A CA 1
ATOM 834 C C . ALA A 1 114 ? -15.269 -11.079 2.657 1.00 92.62 114 ALA A C 1
ATOM 836 O O . ALA A 1 114 ? -15.417 -9.863 2.794 1.00 92.62 114 ALA A O 1
ATOM 837 N N . TYR A 1 115 ? -16.017 -11.974 3.301 1.00 94.00 115 TYR A N 1
ATOM 838 C CA . TYR A 1 115 ? -16.960 -11.595 4.349 1.00 94.00 115 TYR A CA 1
ATOM 839 C C . TYR A 1 115 ? -16.217 -11.067 5.582 1.00 94.00 115 TYR A C 1
ATOM 841 O O . TYR A 1 115 ? -15.176 -11.605 5.982 1.00 94.00 115 TYR A O 1
ATOM 849 N N . ARG A 1 116 ? -16.752 -10.011 6.198 1.00 91.69 116 ARG A N 1
ATOM 850 C CA . ARG A 1 116 ? -16.226 -9.423 7.430 1.00 91.69 116 ARG A CA 1
ATOM 851 C C . ARG A 1 116 ? -17.336 -9.336 8.470 1.00 91.69 116 ARG A C 1
ATOM 853 O O . ARG A 1 116 ? -18.312 -8.618 8.306 1.00 91.69 116 ARG A O 1
ATOM 860 N N . SER A 1 117 ? -17.152 -10.027 9.594 1.00 93.75 117 SER A N 1
ATOM 861 C CA . SER A 1 117 ? -18.103 -9.988 10.714 1.00 93.75 117 SER A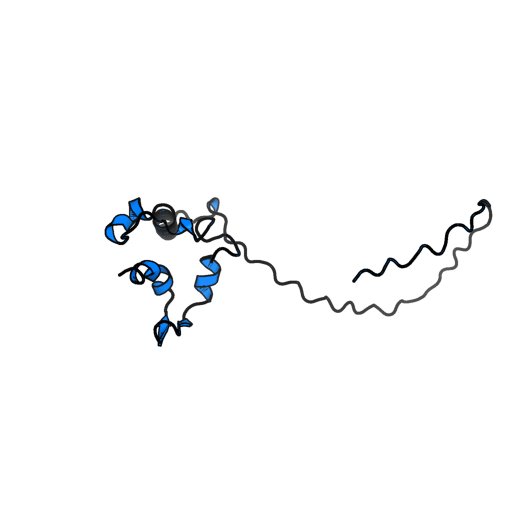 CA 1
ATOM 862 C C . SER A 1 117 ? -18.260 -8.588 11.307 1.00 93.75 117 SER A C 1
ATOM 864 O O . SER A 1 117 ? -19.350 -8.243 11.744 1.00 93.75 117 SER A O 1
ATOM 866 N N . LYS A 1 118 ? -17.201 -7.764 11.265 1.00 88.19 118 LYS A N 1
ATOM 867 C CA . LYS A 1 118 ? -17.201 -6.381 11.768 1.00 88.19 118 LYS A CA 1
ATOM 868 C C . LYS A 1 118 ? -18.353 -5.535 11.215 1.00 88.19 118 LYS A C 1
ATOM 870 O O . LYS A 1 118 ? -18.879 -4.703 11.941 1.00 88.19 118 LYS A O 1
ATOM 875 N N . ASN A 1 119 ? -18.694 -5.708 9.941 1.00 89.25 119 ASN A N 1
ATOM 876 C CA . ASN A 1 119 ? -19.736 -4.930 9.272 1.00 89.25 119 ASN A CA 1
ATOM 877 C C . ASN A 1 119 ? -20.860 -5.803 8.695 1.00 89.25 119 ASN A C 1
ATOM 879 O O . ASN A 1 119 ? -21.798 -5.259 8.136 1.00 89.25 119 ASN A O 1
ATOM 883 N N . GLY A 1 120 ? -20.786 -7.132 8.820 1.00 93.50 120 GLY A N 1
ATOM 884 C CA . GLY A 1 120 ? -21.822 -8.041 8.328 1.00 93.50 120 GLY A CA 1
ATOM 885 C C . GLY A 1 120 ? -21.910 -8.135 6.802 1.00 93.50 120 GLY A C 1
ATOM 886 O O . GLY A 1 120 ? -22.947 -8.536 6.275 1.00 93.50 120 GLY A O 1
ATOM 887 N N . HIS A 1 121 ? -20.850 -7.763 6.074 1.00 92.31 121 HIS A N 1
ATOM 888 C CA . HIS A 1 121 ? -20.882 -7.653 4.615 1.00 92.31 121 HIS A CA 1
ATOM 889 C C . HIS A 1 121 ? -19.691 -8.329 3.928 1.00 92.31 121 HIS A C 1
ATOM 891 O O . HIS A 1 121 ? -18.637 -8.576 4.519 1.00 92.31 121 HIS A O 1
ATOM 897 N N . VAL A 1 122 ? -19.873 -8.639 2.639 1.00 92.50 122 VAL A N 1
ATOM 898 C CA . VAL A 1 122 ? -18.780 -9.050 1.753 1.00 92.50 122 VAL A CA 1
ATOM 899 C C . VAL A 1 122 ? -18.083 -7.802 1.237 1.00 92.50 122 VAL A C 1
ATOM 901 O O . VAL A 1 122 ? -18.639 -7.023 0.467 1.00 92.50 122 VAL A O 1
ATOM 904 N N . ASN A 1 123 ? -16.837 -7.637 1.652 1.00 90.44 123 ASN A N 1
ATOM 905 C CA . ASN A 1 123 ? -15.997 -6.535 1.239 1.00 90.44 123 ASN A CA 1
ATOM 906 C C . ASN A 1 123 ? -15.299 -6.859 -0.089 1.00 90.44 123 ASN A C 1
ATOM 908 O O . ASN A 1 123 ? -14.878 -7.993 -0.331 1.00 90.44 123 ASN A O 1
ATOM 912 N N . SER A 1 124 ? -15.152 -5.848 -0.947 1.00 91.31 124 SER A N 1
ATOM 913 C CA . SER A 1 124 ? -14.422 -5.948 -2.216 1.00 91.31 124 SER A CA 1
ATOM 914 C C . SER A 1 124 ? -12.966 -5.489 -2.064 1.00 91.31 124 SER A C 1
ATOM 916 O O . SER A 1 124 ? -12.601 -4.884 -1.061 1.00 91.31 124 SER A O 1
ATOM 918 N N . LYS A 1 125 ? -12.126 -5.697 -3.088 1.00 84.62 125 LYS A N 1
ATOM 919 C CA . LYS A 1 125 ? -10.733 -5.200 -3.100 1.00 84.62 125 LYS A CA 1
ATOM 920 C C . LYS A 1 125 ? -10.639 -3.682 -2.903 1.00 84.62 125 LYS A C 1
ATOM 922 O O . LYS A 1 125 ? -9.666 -3.203 -2.332 1.00 84.62 125 LYS A O 1
ATOM 927 N N . ARG A 1 126 ? -11.654 -2.922 -3.337 1.00 78.56 126 ARG A N 1
ATOM 928 C CA . ARG A 1 126 ? -11.706 -1.467 -3.134 1.00 78.56 126 ARG A CA 1
ATOM 929 C C . ARG A 1 126 ? -11.734 -1.105 -1.650 1.00 78.56 126 ARG A C 1
ATOM 931 O O . ARG A 1 126 ? -11.119 -0.114 -1.279 1.00 78.56 126 ARG A O 1
ATOM 938 N N . SER A 1 127 ? -12.328 -1.950 -0.805 1.00 68.81 127 SER A N 1
ATOM 939 C CA . SER A 1 127 ? -12.396 -1.671 0.627 1.00 68.81 127 SER A CA 1
ATOM 940 C C . SER A 1 127 ? -11.060 -1.809 1.352 1.00 68.81 127 SER A C 1
ATOM 942 O O . SER A 1 127 ? -10.987 -1.499 2.535 1.00 68.81 127 SER A O 1
ATOM 944 N N . ILE A 1 128 ? -10.001 -2.301 0.696 1.00 67.06 128 ILE A N 1
ATOM 945 C CA . ILE A 1 128 ? -8.642 -2.265 1.262 1.00 67.06 128 ILE A CA 1
ATOM 946 C C . ILE A 1 128 ? -8.237 -0.806 1.550 1.00 67.06 128 ILE A C 1
ATOM 948 O O . ILE A 1 128 ? -7.499 -0.553 2.496 1.00 67.06 128 ILE A O 1
ATOM 952 N N . PHE A 1 129 ? -8.783 0.150 0.792 1.00 59.66 129 PHE A N 1
ATOM 953 C CA . PHE A 1 129 ? -8.555 1.584 0.968 1.00 59.66 129 PHE A CA 1
ATOM 954 C C . PHE A 1 129 ? -9.557 2.263 1.919 1.00 59.66 129 PHE A C 1
ATOM 956 O O . PHE A 1 129 ? -9.390 3.438 2.225 1.00 59.66 129 PHE A O 1
ATOM 963 N N . ASP A 1 130 ? -10.559 1.546 2.442 1.00 54.91 130 ASP A N 1
ATOM 964 C CA . ASP A 1 130 ? -11.596 2.120 3.320 1.00 54.91 130 ASP A CA 1
ATOM 965 C C . ASP A 1 130 ? -11.130 2.289 4.779 1.00 54.91 130 ASP A C 1
ATOM 967 O O . ASP A 1 130 ? -11.938 2.577 5.659 1.00 54.91 130 ASP A O 1
ATOM 971 N N . VAL A 1 131 ? -9.829 2.148 5.070 1.00 54.31 131 VAL A N 1
ATOM 972 C CA . VAL A 1 131 ? -9.260 2.398 6.411 1.00 54.31 131 VAL A CA 1
ATOM 973 C C . VAL A 1 131 ? -9.628 3.801 6.925 1.00 54.31 131 VAL A C 1
ATOM 975 O O . VAL A 1 131 ? -9.802 3.983 8.126 1.00 54.31 131 VAL A O 1
ATOM 978 N N . TYR A 1 132 ? -9.861 4.764 6.026 1.00 43.41 132 TYR A N 1
ATOM 979 C CA . TYR A 1 132 ? -10.306 6.120 6.364 1.00 43.41 132 TYR A CA 1
ATOM 980 C C . TYR A 1 132 ? -11.713 6.201 6.979 1.00 43.41 132 TYR A C 1
ATOM 982 O O . TYR A 1 132 ? -11.983 7.123 7.744 1.00 43.41 132 TYR A O 1
ATOM 990 N N . GLN A 1 133 ? -12.591 5.230 6.707 1.00 47.22 133 GLN A N 1
ATOM 991 C CA . GLN A 1 133 ? -13.978 5.216 7.197 1.00 47.22 133 GLN A CA 1
ATOM 992 C C . GLN A 1 133 ? -14.121 4.671 8.628 1.00 47.22 133 GLN A C 1
ATOM 994 O O . GLN A 1 133 ? -15.228 4.574 9.140 1.00 47.22 133 GLN A O 1
ATOM 999 N N . LEU A 1 134 ? -13.025 4.273 9.282 1.00 43.09 134 LEU A N 1
ATOM 1000 C CA . LEU A 1 134 ? -13.046 3.756 10.659 1.00 43.09 134 LEU A CA 1
ATOM 1001 C C . LEU A 1 134 ? -12.672 4.806 11.715 1.00 43.09 134 LEU A C 1
ATOM 1003 O O . LEU A 1 134 ? -12.529 4.461 12.887 1.00 43.09 134 LEU A O 1
ATOM 1007 N N . THR A 1 135 ? -12.510 6.061 11.298 1.00 34.41 135 THR A N 1
ATOM 1008 C CA . THR A 1 135 ? -12.102 7.199 12.142 1.00 34.41 135 THR A CA 1
ATOM 1009 C C . THR A 1 135 ? -13.105 8.358 12.144 1.00 34.41 135 THR A C 1
ATOM 1011 O O . THR A 1 135 ? -12.797 9.416 12.687 1.00 34.41 135 THR A O 1
ATOM 1014 N N . LEU A 1 136 ? -14.291 8.152 11.569 1.00 33.47 136 LEU A N 1
ATOM 1015 C CA . LEU A 1 136 ? -15.464 9.025 11.681 1.00 33.47 136 LEU A CA 1
ATOM 1016 C C . LEU A 1 136 ? -16.610 8.226 12.307 1.00 33.47 136 LEU A C 1
ATOM 1018 O O . LEU A 1 136 ? -17.421 8.850 13.021 1.00 33.47 136 LEU A O 1
#

pLDDT: mean 76.22, std 21.0, range [33.47, 96.69]

Secondary structure (DSSP, 8-state):
---------------------------------------PPPPPPPPP-PPPGGG---SHHHHHHHHHHHHHHSHHHHHGGG-SSS--GGGTSHHHHTSTTS--HHHHHHH-SEEETTTTEEE-GGGGGGGGGG--

Sequence (136 aa):
MSVREHKHLLRDIGILAPGIVGALMICLASAAEPGANQSAAPDAPKAFSPPNEASMPTDDFGKAVRMGEQIFNHTGENAGKYVGNSLNCASCHLDAGRRPNSSPLWAAYVSYPAYRSKNGHVNSKRSIFDVYQLTL

Radius of gyration: 31.61 Å; chains: 1; bounding box: 72×74×66 Å

Foldseek 3Di:
DDDDDPDDPDDDDDDDDDDDDDDDDPDPDDDPDPPPPPPPDPPDDDDDADDDLVPQDPDPVSVVVVLLLCCQVPVCVSPVVLAPDDDHNCNQCPPSQRDPPRNRLVVLQVVPQDQDPVVRDGDGNVCVPVPSVVPD